Protein AF-A0A357KP84-F1 (afdb_monomer)

Foldseek 3Di:
DAQVPDDPCPVVVVCCCCVVPPVDDDDDDDCNCVLCVQCVPPDDPVVNVVSVVVVVVVVVVD

Radius of gyration: 13.42 Å; Cα contacts (8 Å, |Δi|>4): 46; chains: 1; bounding box: 32×19×33 Å

Structure (mmCIF, N/CA/C/O backbone):
data_AF-A0A357KP84-F1
#
_entry.id   AF-A0A357KP84-F1
#
loop_
_atom_site.group_PDB
_atom_site.id
_atom_site.type_symbol
_atom_site.label_atom_id
_atom_site.label_alt_id
_atom_site.label_comp_id
_atom_site.label_asym_id
_atom_site.label_entity_id
_atom_site.label_seq_id
_atom_site.pdbx_PDB_ins_code
_atom_site.Cartn_x
_atom_site.Cartn_y
_atom_site.Cartn_z
_atom_site.occupancy
_atom_site.B_iso_or_equiv
_atom_site.auth_seq_id
_atom_site.auth_comp_id
_atom_site.auth_asym_id
_atom_site.auth_atom_id
_atom_site.pdbx_PDB_model_num
ATOM 1 N N . VAL A 1 1 ? 6.751 -3.516 -5.600 1.00 88.06 1 VAL A N 1
ATOM 2 C CA . VAL A 1 1 ? 5.565 -4.104 -4.939 1.00 88.06 1 VAL A CA 1
ATOM 3 C C . VAL A 1 1 ? 4.366 -3.260 -5.311 1.00 88.06 1 VAL A C 1
ATOM 5 O O . VAL A 1 1 ? 4.371 -2.073 -5.016 1.00 88.06 1 VAL A O 1
ATOM 8 N N . ASP A 1 2 ? 3.406 -3.844 -6.013 1.00 90.38 2 ASP A N 1
ATOM 9 C CA . ASP A 1 2 ? 2.139 -3.207 -6.354 1.00 90.38 2 ASP A CA 1
ATOM 10 C C . ASP A 1 2 ? 1.119 -3.547 -5.264 1.00 90.38 2 ASP A C 1
ATOM 12 O O . ASP A 1 2 ? 0.781 -4.714 -5.067 1.00 90.38 2 ASP A O 1
ATOM 16 N N . ASN A 1 3 ? 0.717 -2.541 -4.493 1.00 91.94 3 ASN A N 1
ATOM 17 C CA . ASN A 1 3 ? -0.164 -2.693 -3.338 1.00 91.94 3 ASN A CA 1
ATOM 18 C C . ASN A 1 3 ? -1.633 -2.373 -3.658 1.00 91.94 3 ASN A C 1
ATOM 20 O O . ASN A 1 3 ? -2.451 -2.389 -2.743 1.00 91.94 3 ASN A O 1
ATOM 24 N N . GLY A 1 4 ? -1.963 -2.049 -4.915 1.00 90.06 4 GLY A N 1
ATOM 25 C CA . GLY A 1 4 ? -3.317 -1.649 -5.317 1.00 90.06 4 GLY A CA 1
ATOM 26 C C . GLY A 1 4 ? -3.761 -0.269 -4.817 1.00 90.06 4 GLY A C 1
ATOM 27 O O . GLY A 1 4 ? -4.917 0.105 -4.976 1.00 90.06 4 GLY A O 1
ATOM 28 N N . LEU A 1 5 ? -2.858 0.501 -4.200 1.00 93.06 5 LEU A N 1
ATOM 29 C CA . LEU A 1 5 ? -3.115 1.850 -3.678 1.00 93.06 5 LEU A CA 1
ATOM 30 C C . LEU A 1 5 ? -2.332 2.929 -4.444 1.00 93.06 5 LEU A C 1
ATOM 32 O O . LEU A 1 5 ? -2.264 4.078 -4.004 1.00 93.06 5 LEU A O 1
ATOM 36 N N . LEU A 1 6 ? -1.709 2.551 -5.560 1.00 92.50 6 LEU A N 1
ATOM 37 C CA . LEU A 1 6 ? -1.016 3.463 -6.464 1.00 92.50 6 LEU A CA 1
ATOM 38 C C . LEU A 1 6 ? -2.014 4.199 -7.362 1.00 92.50 6 LEU A C 1
ATOM 40 O O . LEU A 1 6 ? -3.178 3.815 -7.497 1.00 92.50 6 LEU A O 1
ATOM 44 N N . ARG A 1 7 ? -1.555 5.278 -7.993 1.00 94.38 7 ARG A N 1
ATOM 45 C CA . ARG A 1 7 ? -2.351 6.006 -8.982 1.00 94.38 7 ARG A CA 1
ATOM 46 C C . ARG A 1 7 ? -2.493 5.187 -10.260 1.00 94.38 7 ARG A C 1
ATOM 48 O O . ARG A 1 7 ? -1.721 4.268 -10.536 1.00 94.38 7 ARG A O 1
ATOM 55 N N . LEU A 1 8 ? -3.489 5.560 -11.060 1.00 90.69 8 LEU A N 1
ATOM 56 C CA . LEU A 1 8 ? -3.729 4.960 -12.366 1.00 90.69 8 LEU A CA 1
ATOM 57 C C . LEU A 1 8 ? -2.436 4.981 -13.205 1.00 90.69 8 LEU A C 1
ATOM 59 O O . LEU A 1 8 ? -1.809 6.028 -13.324 1.00 90.69 8 LEU A O 1
ATOM 63 N N . HIS A 1 9 ? -2.060 3.823 -13.755 1.00 89.25 9 HIS A N 1
ATOM 64 C CA . HIS A 1 9 ? -0.857 3.590 -14.574 1.00 89.25 9 HIS A CA 1
ATOM 65 C C . HIS A 1 9 ? 0.506 3.778 -13.887 1.00 89.25 9 HIS A C 1
ATOM 67 O O . HIS A 1 9 ? 1.530 3.493 -14.501 1.00 89.25 9 HIS A O 1
ATOM 73 N N . GLU A 1 10 ? 0.559 4.140 -12.604 1.00 89.12 10 GLU A N 1
ATOM 74 C CA . GLU A 1 10 ? 1.825 4.410 -11.910 1.00 89.12 10 GLU A CA 1
ATOM 75 C C . GLU A 1 10 ? 2.759 3.188 -11.887 1.00 89.12 10 GLU A C 1
ATOM 77 O O . GLU A 1 10 ? 3.962 3.308 -12.111 1.00 89.12 10 GLU A O 1
ATOM 82 N N . GLY A 1 11 ? 2.209 1.987 -11.680 1.00 84.00 11 GLY A N 1
ATOM 83 C CA . GLY A 1 11 ? 2.993 0.751 -11.722 1.00 84.00 11 GLY A CA 1
ATOM 84 C C . GLY A 1 11 ? 3.615 0.477 -13.096 1.00 84.00 11 GLY A C 1
ATOM 85 O O . GLY A 1 11 ? 4.737 -0.022 -13.166 1.00 84.00 11 GLY A O 1
ATOM 86 N N . ASP A 1 12 ? 2.922 0.826 -14.180 1.00 85.38 12 ASP A N 1
ATOM 87 C CA . ASP A 1 12 ? 3.403 0.609 -15.548 1.00 85.38 12 ASP A CA 1
ATOM 88 C C . ASP A 1 12 ? 4.463 1.652 -15.929 1.00 85.38 12 ASP A 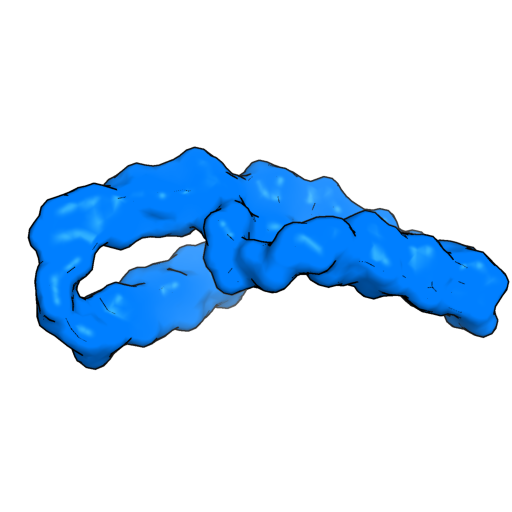C 1
ATOM 90 O O . ASP A 1 12 ? 5.506 1.297 -16.478 1.00 85.38 12 ASP A O 1
ATOM 94 N N . GLU A 1 13 ? 4.248 2.918 -15.556 1.00 88.00 13 GLU A N 1
ATOM 95 C CA . GLU A 1 13 ? 5.195 4.020 -15.773 1.00 88.00 13 GLU A CA 1
ATOM 96 C C . GLU A 1 13 ? 6.533 3.783 -15.061 1.00 88.00 13 GLU A C 1
ATOM 98 O O . GLU A 1 13 ? 7.604 4.005 -15.635 1.00 88.00 13 GLU A O 1
ATOM 103 N N . VAL A 1 14 ? 6.489 3.281 -13.823 1.00 85.62 14 VAL A N 1
ATOM 104 C CA . VAL A 1 14 ? 7.688 2.900 -13.065 1.00 85.62 14 VAL A CA 1
ATOM 105 C C . VAL A 1 14 ? 8.436 1.784 -13.793 1.00 85.62 14 VAL A C 1
ATOM 107 O O . VAL A 1 14 ? 9.640 1.898 -14.020 1.00 85.62 14 VAL A O 1
ATOM 110 N N . MET A 1 15 ? 7.741 0.722 -14.207 1.00 82.81 15 MET A N 1
ATOM 111 C CA . MET A 1 15 ? 8.376 -0.392 -14.916 1.00 82.81 15 MET A CA 1
ATOM 112 C C . MET A 1 15 ? 9.020 0.057 -16.230 1.00 82.81 15 MET A C 1
ATOM 114 O O . MET A 1 15 ? 10.167 -0.312 -16.477 1.00 82.81 15 MET A O 1
ATOM 118 N N . ALA A 1 16 ? 8.325 0.873 -17.028 1.00 85.31 16 ALA A N 1
ATOM 119 C CA . ALA A 1 16 ? 8.860 1.429 -18.268 1.00 85.31 16 ALA A CA 1
ATOM 120 C C . ALA A 1 16 ? 10.119 2.264 -17.996 1.00 85.31 16 ALA A C 1
ATOM 122 O O . ALA A 1 16 ? 11.171 2.006 -18.573 1.00 85.31 16 ALA A O 1
ATOM 123 N N . THR A 1 17 ? 10.059 3.179 -17.023 1.00 84.00 17 THR A N 1
ATOM 124 C CA . THR A 1 17 ? 11.184 4.067 -16.696 1.00 84.00 17 THR A CA 1
ATOM 125 C C . THR A 1 17 ? 12.433 3.286 -16.278 1.00 84.00 17 TH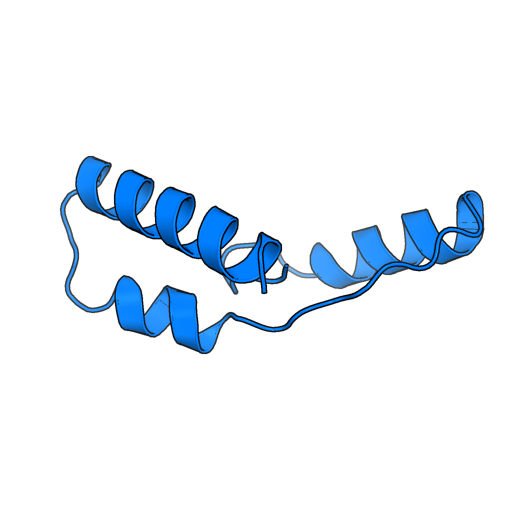R A C 1
ATOM 127 O O . THR A 1 17 ? 13.531 3.541 -16.772 1.00 84.00 17 THR A O 1
ATOM 130 N N . PHE A 1 18 ? 12.291 2.317 -15.371 1.00 80.62 18 PHE A N 1
ATOM 131 C CA . PHE A 1 18 ? 13.436 1.569 -14.852 1.00 80.62 18 PHE A CA 1
ATOM 132 C C . PHE A 1 18 ? 13.969 0.516 -15.837 1.00 80.62 18 PHE A C 1
ATOM 134 O O . PHE A 1 18 ? 15.185 0.308 -15.898 1.00 80.62 18 PHE A O 1
ATOM 141 N N . ALA A 1 19 ? 13.094 -0.130 -16.615 1.00 77.56 19 ALA A N 1
ATOM 142 C CA . ALA A 1 19 ? 13.506 -1.116 -17.611 1.00 77.56 19 ALA A CA 1
ATOM 143 C C . ALA A 1 19 ? 14.170 -0.459 -18.830 1.00 77.56 19 ALA A C 1
ATOM 145 O O . ALA A 1 19 ? 15.229 -0.917 -19.259 1.00 77.56 19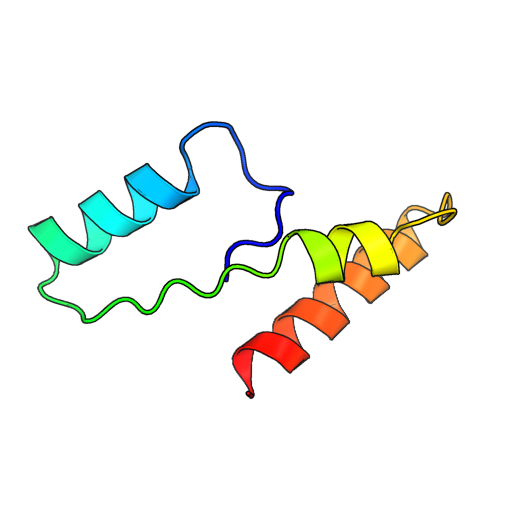 ALA A O 1
ATOM 146 N N . GLU A 1 20 ? 13.587 0.620 -19.363 1.00 72.69 20 GLU A N 1
ATOM 147 C CA . GLU A 1 20 ? 14.059 1.267 -20.595 1.00 72.69 20 GLU A CA 1
ATOM 148 C C . GLU A 1 20 ? 15.302 2.134 -20.371 1.00 72.69 20 GLU A C 1
ATOM 150 O O . GLU A 1 20 ? 16.195 2.146 -21.217 1.00 72.69 20 GLU A O 1
ATOM 155 N N . HIS A 1 21 ? 15.403 2.835 -19.234 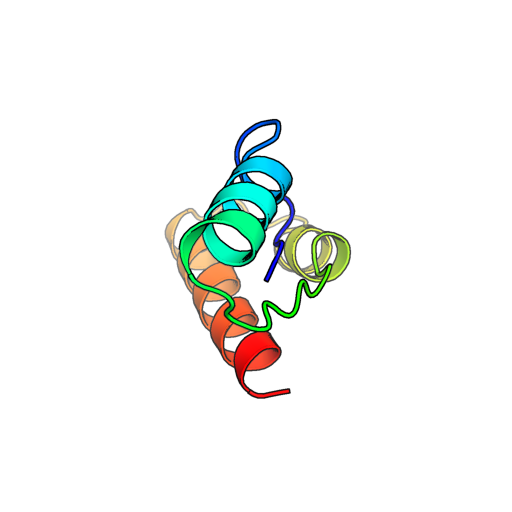1.00 65.38 21 HIS A N 1
ATOM 156 C CA . HIS A 1 21 ? 16.478 3.815 -19.033 1.00 65.38 21 HIS A CA 1
ATOM 157 C C . HIS A 1 21 ? 17.648 3.330 -18.179 1.00 65.38 21 HIS A C 1
ATOM 159 O O . HIS A 1 21 ? 18.741 3.880 -18.304 1.00 65.38 21 HIS A O 1
ATOM 165 N N . MET A 1 22 ? 17.456 2.334 -17.308 1.00 68.88 22 MET A N 1
ATOM 166 C CA . MET A 1 22 ? 18.499 1.927 -16.354 1.00 68.88 22 MET A CA 1
ATOM 167 C C . MET A 1 22 ? 19.019 0.500 -16.562 1.00 68.88 22 MET A C 1
ATOM 169 O O . MET A 1 22 ? 20.013 0.131 -15.940 1.00 68.88 22 MET A O 1
ATOM 173 N N . GLY A 1 23 ? 18.382 -0.312 -17.417 1.00 69.69 23 GLY A N 1
ATOM 174 C CA . GLY A 1 23 ? 18.778 -1.712 -17.630 1.00 69.69 23 GLY A CA 1
ATOM 175 C C . GLY A 1 23 ? 18.696 -2.571 -16.358 1.00 69.69 23 GLY A C 1
ATOM 176 O O . GLY A 1 23 ? 19.339 -3.617 -16.263 1.00 69.69 23 GLY A O 1
ATOM 177 N N . VAL A 1 24 ? 17.932 -2.119 -15.359 1.00 77.25 24 VAL A N 1
ATOM 178 C CA . VAL A 1 24 ? 17.783 -2.788 -14.065 1.00 77.25 24 VAL A CA 1
ATOM 179 C C . VAL A 1 24 ? 16.693 -3.848 -14.182 1.00 77.25 24 VAL A C 1
ATOM 181 O O . VAL A 1 24 ? 15.603 -3.586 -14.688 1.00 77.25 24 VAL A O 1
ATOM 184 N N . LYS A 1 25 ? 16.958 -5.059 -13.677 1.00 72.44 25 LYS A N 1
ATOM 185 C CA . LYS A 1 25 ? 15.916 -6.081 -13.510 1.00 72.44 25 LYS A CA 1
ATOM 186 C C . LYS A 1 25 ? 14.953 -5.644 -12.409 1.00 72.44 25 LYS A C 1
ATOM 188 O O . LYS A 1 25 ? 15.258 -5.788 -11.228 1.00 72.44 25 LYS A O 1
ATOM 193 N N . VAL A 1 26 ? 13.790 -5.137 -12.800 1.00 76.94 26 VAL A N 1
ATOM 194 C CA . VAL A 1 26 ? 12.714 -4.805 -11.864 1.00 76.94 26 VAL A CA 1
ATOM 195 C C . VAL A 1 26 ? 11.789 -6.003 -11.697 1.00 76.94 26 VAL A C 1
ATOM 197 O O . VAL A 1 26 ? 11.286 -6.554 -12.675 1.00 76.94 26 VAL A O 1
ATOM 200 N N . ILE A 1 27 ? 11.552 -6.403 -10.449 1.00 82.12 27 ILE A N 1
ATOM 201 C CA . ILE A 1 27 ? 10.605 -7.463 -10.103 1.00 82.12 27 ILE A CA 1
ATOM 202 C C . ILE A 1 27 ? 9.312 -6.801 -9.625 1.00 82.12 27 ILE A C 1
ATOM 204 O O . ILE A 1 27 ? 9.267 -6.169 -8.565 1.00 82.12 27 ILE A O 1
ATOM 208 N N . ARG A 1 28 ? 8.242 -6.938 -10.414 1.00 82.38 28 ARG A N 1
ATOM 209 C CA . ARG A 1 28 ? 6.902 -6.492 -10.018 1.00 82.38 28 ARG A CA 1
ATOM 210 C C . ARG A 1 28 ? 6.187 -7.621 -9.283 1.00 82.38 28 ARG A C 1
ATOM 212 O O . ARG A 1 28 ? 5.811 -8.620 -9.883 1.00 82.38 28 ARG A O 1
ATOM 219 N N . VAL A 1 29 ? 5.974 -7.430 -7.986 1.00 89.31 29 VAL A N 1
ATOM 220 C CA . VAL A 1 29 ? 5.122 -8.296 -7.158 1.00 89.31 29 VAL A CA 1
ATOM 221 C C . VAL A 1 29 ? 3.726 -7.685 -7.099 1.00 89.31 29 VAL A C 1
ATOM 223 O O . VAL A 1 29 ? 3.603 -6.553 -6.632 1.00 89.31 29 VAL A O 1
ATOM 226 N N . ASN A 1 30 ? 2.702 -8.407 -7.564 1.00 90.31 30 ASN A N 1
ATOM 227 C CA . ASN A 1 30 ? 1.302 -8.023 -7.368 1.00 90.31 30 ASN A CA 1
ATOM 228 C C . ASN A 1 30 ? 0.839 -8.489 -5.980 1.00 90.31 30 ASN A C 1
ATOM 230 O O . ASN A 1 30 ? 0.805 -9.688 -5.708 1.00 90.31 30 ASN A O 1
ATOM 234 N N . ALA A 1 31 ? 0.512 -7.538 -5.110 1.00 94.06 31 ALA A N 1
ATOM 235 C CA . ALA A 1 31 ? 0.054 -7.786 -3.751 1.00 94.06 31 ALA A CA 1
ATOM 236 C C . ALA A 1 31 ? -1.256 -7.057 -3.416 1.00 94.06 31 ALA A C 1
ATOM 238 O O . ALA A 1 31 ? -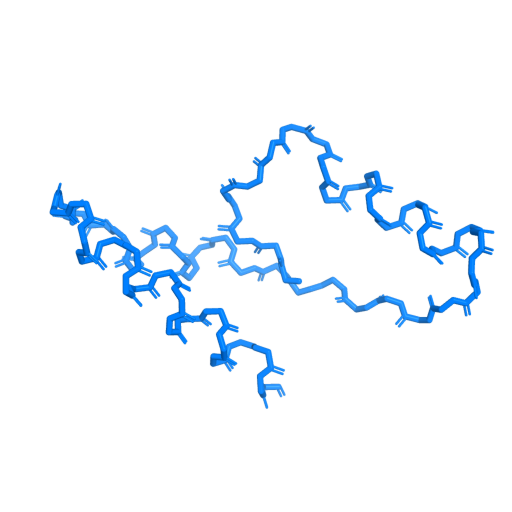1.616 -6.994 -2.243 1.00 94.06 31 ALA A O 1
ATOM 239 N N . GLU A 1 32 ? -1.976 -6.533 -4.411 1.00 94.12 32 GLU A N 1
ATOM 240 C CA . GLU A 1 32 ? -3.210 -5.757 -4.224 1.00 94.12 32 GLU A CA 1
ATOM 241 C C . GLU A 1 32 ? -4.198 -6.442 -3.272 1.00 94.12 32 GLU A C 1
ATOM 243 O O . GLU A 1 32 ? -4.587 -5.852 -2.264 1.00 94.12 32 GLU A O 1
ATOM 248 N N . SER A 1 33 ? -4.527 -7.715 -3.517 1.00 95.31 33 SER A N 1
ATOM 249 C CA . SER A 1 33 ? -5.451 -8.469 -2.661 1.00 95.31 33 SER A CA 1
ATOM 250 C C . SER A 1 33 ? -4.984 -8.524 -1.207 1.00 95.31 33 SER A C 1
ATOM 252 O O . SER A 1 33 ? -5.763 -8.246 -0.304 1.00 95.31 33 SER A O 1
ATOM 254 N N . ARG A 1 34 ? -3.689 -8.770 -0.962 1.00 94.94 34 ARG A N 1
ATOM 255 C CA . ARG A 1 34 ? -3.119 -8.827 0.396 1.00 94.94 34 ARG A CA 1
ATOM 256 C C . ARG A 1 34 ? -3.301 -7.506 1.141 1.00 94.94 34 ARG A C 1
ATOM 258 O O . ARG A 1 34 ? -3.569 -7.525 2.340 1.00 94.94 34 ARG A O 1
ATOM 265 N N . PHE A 1 35 ? -3.127 -6.373 0.458 1.00 96.19 35 PHE A N 1
ATOM 266 C CA . PHE A 1 35 ? -3.306 -5.052 1.062 1.00 96.19 35 PHE A CA 1
ATOM 267 C C . PHE A 1 35 ? -4.780 -4.723 1.289 1.00 96.19 35 PHE A C 1
ATOM 269 O O . PHE A 1 35 ? -5.124 -4.255 2.374 1.00 96.19 35 PHE A O 1
ATOM 276 N N . LEU A 1 36 ? -5.646 -4.976 0.306 1.00 95.81 36 LEU A N 1
ATOM 277 C CA . LEU A 1 36 ? -7.078 -4.702 0.426 1.00 95.81 36 LEU A CA 1
ATOM 278 C C . LEU A 1 36 ? -7.735 -5.574 1.503 1.00 95.81 36 LEU A C 1
ATOM 280 O O . LEU A 1 36 ? -8.488 -5.049 2.323 1.00 95.81 36 LEU A O 1
ATOM 284 N N . ASP A 1 37 ? -7.378 -6.858 1.575 1.00 96.56 37 ASP A N 1
ATOM 285 C CA . ASP A 1 37 ? -7.854 -7.782 2.608 1.00 96.56 37 ASP A CA 1
ATOM 286 C C . ASP A 1 37 ? -7.383 -7.348 4.003 1.00 96.56 37 ASP A C 1
ATOM 288 O O . ASP A 1 37 ? -8.162 -7.346 4.955 1.00 96.56 37 ASP A O 1
ATOM 292 N N . ALA A 1 38 ? -6.123 -6.918 4.138 1.00 95.31 38 ALA A N 1
ATOM 293 C CA . ALA A 1 38 ? -5.577 -6.447 5.413 1.00 95.31 38 ALA A CA 1
ATOM 294 C C . ALA A 1 38 ? -6.177 -5.107 5.877 1.00 95.31 38 ALA A C 1
ATOM 296 O O . ALA A 1 38 ? -6.138 -4.794 7.067 1.00 95.31 38 ALA A O 1
ATOM 297 N N . LEU A 1 39 ? -6.712 -4.307 4.952 1.00 96.69 39 LEU A N 1
ATOM 298 C CA . LEU A 1 39 ? -7.372 -3.031 5.236 1.00 96.69 39 LEU A CA 1
ATOM 299 C C . LEU A 1 39 ? -8.892 -3.163 5.397 1.00 96.69 39 LEU A C 1
ATOM 301 O O . LEU A 1 39 ? -9.549 -2.183 5.761 1.00 96.69 39 LEU A O 1
ATOM 305 N N . ALA A 1 40 ? -9.461 -4.339 5.127 1.00 96.62 40 ALA A N 1
ATOM 306 C CA . ALA A 1 40 ? -10.895 -4.562 5.184 1.00 96.62 40 ALA A CA 1
ATOM 307 C C . ALA A 1 40 ? -11.444 -4.267 6.589 1.00 96.62 40 ALA A C 1
ATOM 309 O O . ALA A 1 40 ? -11.036 -4.859 7.586 1.00 96.62 40 ALA A O 1
ATOM 310 N N . GLY A 1 41 ? -12.388 -3.326 6.666 1.00 96.31 41 GLY A N 1
ATOM 311 C CA . GLY A 1 41 ? -13.019 -2.920 7.923 1.00 96.31 41 GLY A CA 1
ATOM 312 C C . GLY A 1 41 ? -12.179 -1.998 8.815 1.00 96.31 41 GLY A C 1
ATOM 313 O O . GLY A 1 41 ? -12.679 -1.573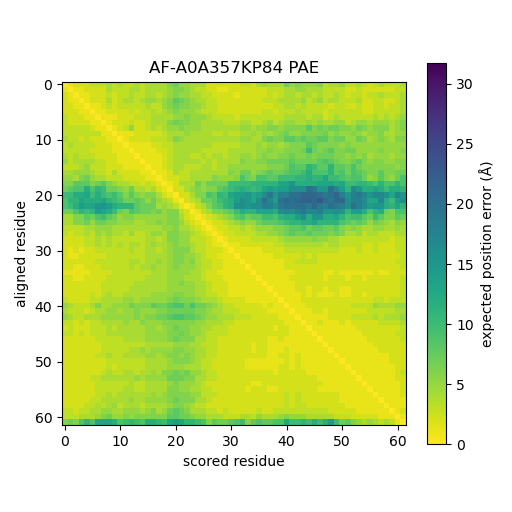 9.855 1.00 96.31 41 GLY A O 1
ATOM 314 N N . GLU A 1 42 ? -10.952 -1.635 8.423 1.00 96.56 42 GLU A N 1
ATOM 315 C CA . GLU A 1 42 ? -10.127 -0.701 9.191 1.00 96.56 42 GLU A CA 1
ATOM 316 C C . GLU A 1 42 ? -10.461 0.754 8.832 1.00 96.56 42 GLU A C 1
ATOM 318 O O . GLU A 1 42 ? -10.311 1.202 7.690 1.00 96.56 42 GLU A O 1
ATOM 323 N N . THR A 1 43 ? -10.909 1.512 9.831 1.00 95.88 43 THR A N 1
ATOM 324 C CA . THR A 1 43 ? -11.332 2.912 9.682 1.00 95.88 43 THR A CA 1
ATOM 325 C C . THR A 1 43 ? -10.377 3.892 10.355 1.00 95.88 43 THR A C 1
ATOM 327 O O . THR A 1 43 ? -10.369 5.066 9.983 1.00 95.88 43 THR A O 1
ATOM 330 N N . ASP A 1 44 ? -9.537 3.431 11.288 1.00 97.81 44 ASP A N 1
ATOM 331 C CA . ASP A 1 44 ? -8.556 4.266 11.977 1.00 97.81 44 ASP A CA 1
ATOM 332 C C . ASP A 1 44 ? -7.379 4.595 11.033 1.00 97.81 44 ASP A C 1
ATOM 334 O O . ASP A 1 44 ? -6.650 3.690 10.606 1.00 97.81 44 ASP A O 1
ATOM 338 N N . PRO A 1 45 ? -7.141 5.881 10.708 1.00 97.81 45 PRO A N 1
ATOM 339 C CA . PRO A 1 45 ? -6.084 6.283 9.785 1.00 97.81 45 PRO A CA 1
ATOM 340 C C . PRO A 1 45 ? -4.682 5.822 10.201 1.00 97.81 45 PRO A C 1
ATOM 342 O O . PRO A 1 45 ? -3.884 5.432 9.345 1.00 97.81 45 PRO A O 1
ATOM 345 N N . GLU A 1 46 ? -4.374 5.844 11.499 1.00 98.06 46 GLU A N 1
ATOM 346 C CA . GLU A 1 46 ? -3.057 5.459 12.007 1.00 98.06 46 GLU A CA 1
ATOM 347 C C . GLU A 1 46 ? -2.867 3.944 11.951 1.00 98.06 46 GLU A C 1
ATOM 349 O O . GLU A 1 46 ? -1.780 3.461 11.616 1.00 98.06 46 GLU A O 1
ATOM 354 N N . LYS A 1 47 ? -3.931 3.169 12.195 1.00 97.56 47 LYS A N 1
ATOM 355 C CA . LYS A 1 47 ? -3.882 1.713 12.003 1.00 97.56 47 LYS A CA 1
ATOM 356 C C . LYS A 1 47 ? -3.702 1.348 10.537 1.00 97.56 47 LYS A C 1
ATOM 358 O O . LYS A 1 47 ? -2.830 0.532 10.244 1.00 97.56 47 LYS A O 1
ATOM 363 N N . LYS A 1 48 ? -4.412 2.006 9.612 1.00 97.62 48 LYS A N 1
ATOM 364 C CA . LYS A 1 48 ? -4.209 1.807 8.164 1.00 97.62 48 LYS A CA 1
ATOM 365 C C . LYS A 1 48 ? -2.749 2.034 7.768 1.00 97.62 48 LYS A C 1
ATOM 367 O O . LYS A 1 48 ? -2.170 1.200 7.077 1.00 97.62 48 LYS A O 1
ATOM 372 N N . ARG A 1 49 ? -2.128 3.122 8.247 1.00 97.62 49 ARG A N 1
ATOM 373 C CA . ARG A 1 49 ? -0.704 3.421 7.991 1.00 97.62 49 ARG A CA 1
ATOM 374 C C . ARG A 1 49 ? 0.214 2.307 8.494 1.00 97.62 49 ARG A C 1
ATOM 376 O O . ARG A 1 49 ? 1.083 1.859 7.749 1.00 97.62 49 ARG A O 1
ATOM 383 N N . LYS A 1 50 ? 0.005 1.836 9.728 1.00 97.62 50 LYS A N 1
ATOM 384 C CA . LYS A 1 50 ? 0.804 0.748 10.317 1.00 97.62 50 LYS A CA 1
ATOM 385 C C . LYS A 1 50 ? 0.641 -0.565 9.552 1.00 97.62 50 LYS A C 1
ATOM 387 O O . LYS A 1 50 ? 1.639 -1.227 9.285 1.00 97.62 50 LYS A O 1
ATOM 392 N N . VAL A 1 51 ? -0.585 -0.922 9.167 1.00 97.06 51 VAL A N 1
ATOM 393 C CA . VAL A 1 51 ? -0.874 -2.135 8.384 1.00 97.06 51 VAL A CA 1
ATOM 394 C C . VAL A 1 51 ? -0.157 -2.093 7.035 1.00 97.06 51 VAL A C 1
ATOM 396 O O . VAL A 1 51 ? 0.570 -3.030 6.710 1.00 97.06 51 VAL A O 1
ATOM 399 N N . ILE A 1 52 ? -0.296 -0.992 6.288 1.00 96.62 52 ILE A N 1
ATOM 400 C CA . ILE A 1 52 ? 0.342 -0.823 4.974 1.00 96.62 52 ILE A CA 1
ATOM 401 C C . ILE A 1 52 ? 1.868 -0.917 5.098 1.00 96.62 52 ILE A C 1
ATOM 403 O O . ILE A 1 52 ? 2.494 -1.662 4.348 1.00 96.62 52 ILE A O 1
ATOM 407 N N . GLY A 1 53 ? 2.469 -0.202 6.055 1.00 96.06 53 GLY A N 1
ATOM 408 C CA . GLY A 1 53 ? 3.921 -0.204 6.251 1.00 96.06 53 GLY A CA 1
ATOM 409 C C . GLY A 1 53 ? 4.470 -1.588 6.609 1.00 96.06 53 GLY A C 1
ATOM 410 O O . GLY A 1 53 ? 5.413 -2.061 5.976 1.00 96.06 53 GLY A O 1
ATOM 411 N N . ASN A 1 54 ? 3.842 -2.270 7.570 1.00 96.38 54 ASN A N 1
ATOM 412 C CA . ASN A 1 54 ? 4.267 -3.604 7.999 1.00 96.38 54 ASN A CA 1
ATOM 413 C C . ASN A 1 54 ? 4.145 -4.635 6.872 1.00 96.38 54 ASN A C 1
ATOM 415 O O . ASN A 1 54 ? 5.048 -5.445 6.666 1.00 96.38 54 ASN A O 1
ATOM 419 N N . LEU A 1 55 ? 3.032 -4.608 6.132 1.00 95.62 55 LEU A N 1
ATOM 420 C CA . LEU A 1 55 ? 2.800 -5.550 5.043 1.00 95.62 55 LEU A CA 1
ATOM 421 C C . LEU A 1 55 ? 3.763 -5.311 3.875 1.00 95.62 55 LEU A C 1
ATOM 423 O O . LEU A 1 55 ? 4.238 -6.274 3.279 1.00 95.62 55 LEU A O 1
ATOM 427 N N . PHE A 1 56 ? 4.096 -4.051 3.588 1.00 95.31 56 PHE A N 1
ATOM 428 C CA . PHE A 1 56 ? 5.083 -3.711 2.570 1.00 95.31 56 PHE A CA 1
ATOM 429 C C . PHE A 1 56 ? 6.461 -4.298 2.888 1.00 95.31 56 PHE A C 1
ATOM 431 O O . PHE A 1 56 ? 7.037 -4.953 2.025 1.00 95.31 56 PHE A O 1
ATOM 438 N N . ILE A 1 57 ? 6.959 -4.111 4.118 1.00 94.31 57 ILE A N 1
ATOM 439 C CA . ILE A 1 57 ? 8.253 -4.670 4.551 1.00 94.31 57 ILE A CA 1
ATOM 440 C C . ILE A 1 57 ? 8.236 -6.192 4.416 1.00 94.31 57 ILE A C 1
ATOM 442 O O . ILE A 1 57 ? 9.126 -6.762 3.799 1.00 94.31 57 ILE A O 1
ATOM 446 N N . LYS A 1 58 ? 7.172 -6.840 4.903 1.00 94.19 58 LYS A N 1
ATOM 447 C CA . LYS A 1 58 ? 7.031 -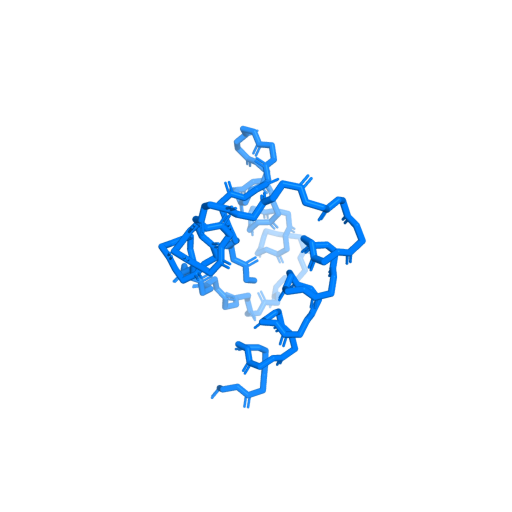8.296 4.833 1.00 94.19 58 LYS A CA 1
ATOM 448 C C . LYS A 1 58 ? 7.085 -8.831 3.398 1.00 94.19 58 LYS A C 1
ATOM 450 O O . LYS A 1 58 ? 7.761 -9.815 3.153 1.00 94.19 58 LYS A O 1
ATOM 455 N N . ILE A 1 59 ? 6.386 -8.193 2.458 1.00 92.19 59 ILE A N 1
ATOM 456 C CA . IL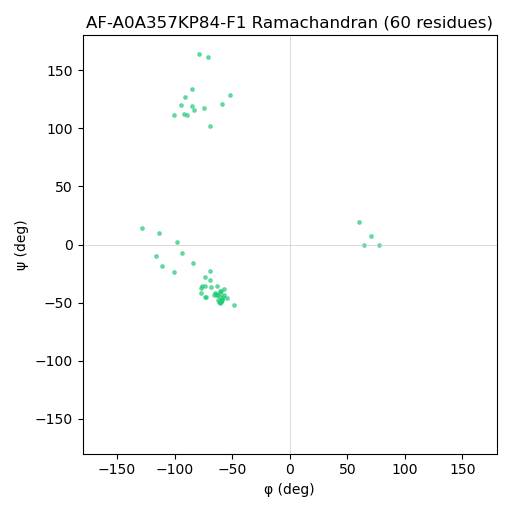E A 1 59 ? 6.399 -8.604 1.041 1.00 92.19 59 ILE A CA 1
ATOM 457 C C . ILE A 1 59 ? 7.758 -8.335 0.394 1.00 92.19 59 ILE A C 1
ATOM 459 O O . ILE A 1 59 ? 8.141 -9.026 -0.539 1.00 92.19 59 ILE A O 1
ATOM 463 N N . PHE A 1 60 ? 8.463 -7.302 0.846 1.00 89.31 60 PHE A N 1
ATOM 464 C CA . PHE A 1 60 ? 9.775 -6.964 0.313 1.00 89.31 60 PHE A CA 1
ATOM 465 C C . PHE A 1 60 ? 10.872 -7.940 0.774 1.00 89.31 60 PHE A C 1
ATOM 467 O O . PHE A 1 60 ? 11.862 -8.106 0.069 1.00 89.31 60 PHE A O 1
ATOM 474 N N . GLU A 1 61 ? 10.710 -8.560 1.945 1.00 90.25 61 GLU A N 1
ATOM 475 C CA . GLU A 1 61 ? 11.636 -9.561 2.498 1.00 90.25 61 GLU A CA 1
ATOM 476 C C . GLU A 1 61 ? 11.399 -10.997 1.980 1.00 90.25 61 GLU A C 1
ATOM 478 O O . GLU A 1 61 ? 12.273 -11.844 2.166 1.00 90.25 61 GLU A O 1
ATOM 483 N N . GLU A 1 62 ? 10.240 -11.274 1.367 1.00 84.31 62 GLU A N 1
ATOM 484 C CA . GLU A 1 62 ? 9.882 -12.55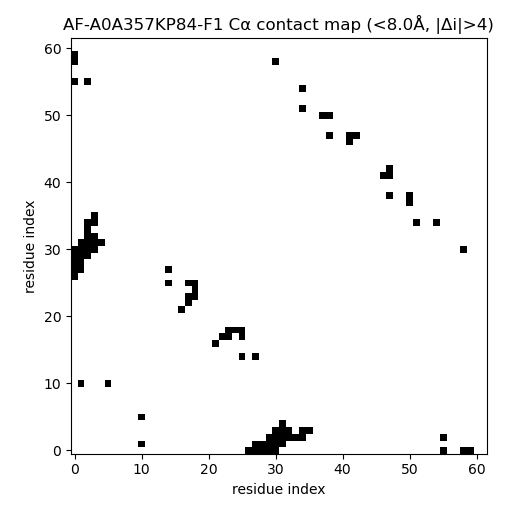7 0.720 1.00 84.31 62 GLU A CA 1
ATOM 485 C C . GLU A 1 62 ? 10.635 -12.774 -0.608 1.00 84.31 62 GLU A C 1
ATOM 487 O O . GLU A 1 62 ? 11.114 -13.915 -0.819 1.00 84.31 62 GLU A O 1
#

Nearest PDB structures (foldseek):
  1gpm-assembly1_C  TM=9.563E-01  e=8.952E-05  Escherichia coli K-12
  6jp9-assembly1_A  TM=9.685E-01  e=2.203E-03  Methanocaldococcus jannaschii DSM 2661
  2dpl-assembly1_B  TM=9.741E-01  e=3.261E-03  Pyrococcus horikoshii OT3
  3a4i-assembly1_B  TM=9.784E-01  e=5.874E-03  Pyrococcus horikoshii

Solvent-accessible surface area (backbone atoms only — not comparable to full-atom values): 3857 Å² total; per-residue (Å²): 108,43,51,74,77,69,61,90,65,45,72,56,53,50,50,48,53,42,46,74,74,66,74,46,92,80,75,83,45,85,37,29,67,64,44,52,63,72,44,62,92,65,79,53,70,69,58,51,52,52,51,54,53,54,52,50,53,56,62,71,74,107

Mean predicted aligned error: 4.17 Å

pLDDT: mean 89.68, std 8.19, range [65.38, 98.06]

Secondary structure (DSSP, 8-state):
-B-S-SPTTHHHHHHHHHHHHH-------B-HHHHHHHHTT---HHHHHHHHHHHHHHHHH-

Sequence (62 aa):
VDNGLLRLHEGDEVMATFAEHMGVKVIRVNAESRFLDALAGETDPEKKRKVIGNLFIKIFEE